Protein AF-A0ABD5DDH1-F1 (afdb_monomer_lite)

Organism: Acinetobacter baumannii (NCBI:txid470)

Foldseek 3Di:
DQDPVVQLVVQLVVQLVVCVVVVDDDPRSCVVSVVVSVVLQPVLQVLCQVVVCVVVVDNPDTDNHSCSVVVVVVVVVCVVPVVVPDDPLPDDDPPVCVLCNVVVSVVD

Radius of gyration: 19.09 Å; chains: 1; bounding box: 36×25×58 Å

InterPro domains:
  IPR004703 Phosphotransferase system, sugar-specific permease component [PF03611] (1-107)
  IPR051562 Ascorbate-specific PTS system EIIC component [PTHR33843] (1-108)

Sequence (108 aa):
IFLTGQALLWMATIGAVIGYKSGLTGVPLILTGGIFGGVMAVLMPALAQPVVRRIIGSDDVALGHFCTIGYLVQAAVAKVVGKGSRSTEDLELPDNFKFLQDTYLAMA

Structure (mmCIF, N/CA/C/O backbone):
data_AF-A0ABD5DDH1-F1
#
_entry.id   AF-A0ABD5DDH1-F1
#
loop_
_atom_site.group_PDB
_atom_site.id
_atom_site.type_symbol
_atom_site.label_atom_id
_atom_site.label_alt_id
_atom_site.label_comp_id
_atom_site.label_asym_id
_atom_site.label_entity_id
_atom_site.label_seq_id
_atom_site.pdbx_PDB_ins_code
_atom_site.Cartn_x
_atom_site.Cartn_y
_atom_site.Cartn_z
_atom_site.occupancy
_atom_site.B_iso_or_equiv
_atom_site.auth_seq_id
_atom_site.auth_comp_id
_atom_site.auth_asym_id
_atom_site.auth_atom_id
_atom_site.pdbx_PDB_model_num
ATOM 1 N N . ILE A 1 1 ? -7.652 8.728 -5.743 1.00 76.81 1 ILE A N 1
ATOM 2 C CA . ILE A 1 1 ? -6.341 9.120 -6.325 1.00 76.81 1 ILE A CA 1
ATOM 3 C C . ILE A 1 1 ? -5.270 8.796 -5.291 1.00 76.81 1 ILE A C 1
ATOM 5 O O . ILE A 1 1 ? -5.542 8.970 -4.110 1.00 76.81 1 ILE A O 1
ATOM 9 N N . PHE A 1 2 ? -4.110 8.281 -5.701 1.00 84.19 2 PHE A N 1
ATOM 10 C CA . PHE A 1 2 ? -3.037 7.898 -4.778 1.00 84.19 2 PHE A CA 1
ATOM 11 C C . PHE A 1 2 ? -2.075 9.071 -4.575 1.00 84.19 2 PHE A C 1
ATOM 13 O O . PHE A 1 2 ? -1.423 9.495 -5.525 1.00 84.19 2 PHE A O 1
ATOM 20 N N . LEU A 1 3 ? -2.008 9.607 -3.355 1.00 86.88 3 LEU A N 1
ATOM 21 C CA . LEU A 1 3 ? -1.247 10.829 -3.049 1.00 86.88 3 LEU A CA 1
ATOM 22 C C . LEU A 1 3 ? 0.026 10.571 -2.221 1.00 86.88 3 LEU A C 1
ATOM 24 O O . LEU A 1 3 ? 0.766 11.503 -1.917 1.00 86.88 3 LEU A O 1
ATOM 28 N N . THR A 1 4 ? 0.332 9.313 -1.891 1.00 88.81 4 THR A N 1
ATOM 29 C CA . THR A 1 4 ? 1.517 8.949 -1.098 1.00 88.81 4 THR A CA 1
ATOM 30 C C . THR A 1 4 ? 2.770 8.868 -1.983 1.00 88.81 4 THR A C 1
ATOM 32 O O . THR A 1 4 ? 3.145 7.799 -2.469 1.00 88.81 4 THR A O 1
ATOM 35 N N . GLY A 1 5 ? 3.433 10.009 -2.201 1.00 85.75 5 GLY A N 1
ATOM 36 C CA . GLY A 1 5 ? 4.577 10.132 -3.119 1.00 85.75 5 GLY A CA 1
ATOM 37 C C . GLY A 1 5 ? 5.770 9.223 -2.791 1.00 85.75 5 GLY A C 1
ATOM 38 O O . GLY A 1 5 ? 6.292 8.551 -3.678 1.00 85.75 5 GLY A O 1
ATOM 39 N N . GLN A 1 6 ? 6.168 9.128 -1.517 1.00 89.94 6 GLN A N 1
ATOM 40 C CA . GLN A 1 6 ? 7.268 8.248 -1.090 1.00 89.94 6 GLN A CA 1
ATOM 41 C C . GLN A 1 6 ? 6.996 6.779 -1.454 1.00 89.94 6 GLN A C 1
ATOM 43 O O . GLN A 1 6 ? 7.878 6.087 -1.960 1.00 89.94 6 GLN A O 1
ATOM 48 N N . ALA A 1 7 ? 5.766 6.305 -1.242 1.00 87.19 7 ALA A N 1
ATOM 49 C CA . ALA A 1 7 ? 5.391 4.932 -1.558 1.00 87.19 7 ALA A CA 1
ATOM 50 C C . ALA A 1 7 ? 5.427 4.668 -3.075 1.00 87.19 7 ALA A C 1
ATOM 52 O O . ALA A 1 7 ? 5.862 3.598 -3.500 1.00 87.19 7 ALA A O 1
ATOM 53 N N . LEU A 1 8 ? 5.029 5.646 -3.899 1.00 88.62 8 LEU A N 1
ATOM 54 C CA . LEU A 1 8 ? 5.141 5.551 -5.360 1.00 88.62 8 LEU A CA 1
ATOM 55 C C . LEU A 1 8 ? 6.602 5.463 -5.817 1.00 88.62 8 LEU A C 1
ATOM 57 O O . LEU A 1 8 ? 6.924 4.624 -6.656 1.00 88.62 8 LEU A O 1
ATOM 61 N N . LEU A 1 9 ? 7.494 6.271 -5.237 1.00 90.81 9 LEU A N 1
ATOM 62 C CA . LEU A 1 9 ? 8.929 6.219 -5.537 1.00 90.81 9 LEU A CA 1
ATOM 63 C C . LEU A 1 9 ? 9.551 4.880 -5.120 1.00 90.81 9 LEU A C 1
ATOM 65 O O . LEU A 1 9 ? 10.347 4.306 -5.867 1.00 90.81 9 LEU A O 1
ATOM 69 N N . TRP A 1 10 ? 9.153 4.347 -3.963 1.00 88.75 10 TRP A N 1
ATOM 70 C CA . TRP A 1 10 ? 9.583 3.027 -3.506 1.00 88.75 10 TRP A CA 1
ATOM 71 C C . TRP A 1 10 ? 9.169 1.924 -4.487 1.00 88.75 10 TRP A C 1
ATOM 73 O O . TRP A 1 10 ? 10.010 1.144 -4.938 1.00 88.75 10 TRP A O 1
ATOM 83 N N . MET A 1 11 ? 7.895 1.898 -4.888 1.00 89.31 11 MET A N 1
ATOM 84 C CA . MET A 1 11 ? 7.388 0.918 -5.853 1.00 89.31 11 MET A CA 1
ATOM 85 C C . MET A 1 11 ? 8.040 1.057 -7.229 1.00 89.31 11 MET A C 1
ATOM 87 O O . MET A 1 11 ? 8.361 0.046 -7.850 1.00 89.31 11 MET A O 1
ATOM 91 N N . ALA A 1 12 ? 8.289 2.287 -7.687 1.00 91.25 12 ALA A N 1
ATOM 92 C CA . ALA A 1 12 ? 9.012 2.539 -8.930 1.00 91.25 12 ALA A CA 1
ATOM 93 C C . ALA A 1 12 ? 10.447 1.991 -8.868 1.00 91.25 12 ALA A C 1
ATOM 95 O O . ALA A 1 12 ? 10.907 1.359 -9.816 1.00 91.25 12 ALA A O 1
ATOM 96 N N . THR A 1 13 ? 11.129 2.169 -7.733 1.00 92.56 13 THR A N 1
ATOM 97 C CA . THR A 1 13 ? 12.502 1.688 -7.525 1.00 92.56 13 THR A CA 1
ATOM 98 C C . THR A 1 13 ? 12.559 0.163 -7.531 1.00 92.56 13 THR A C 1
ATOM 100 O O . THR A 1 13 ? 13.333 -0.427 -8.283 1.00 92.56 13 THR A O 1
ATOM 103 N N . ILE A 1 14 ? 11.699 -0.489 -6.745 1.00 90.81 14 ILE A N 1
ATOM 104 C CA . ILE A 1 14 ? 11.610 -1.953 -6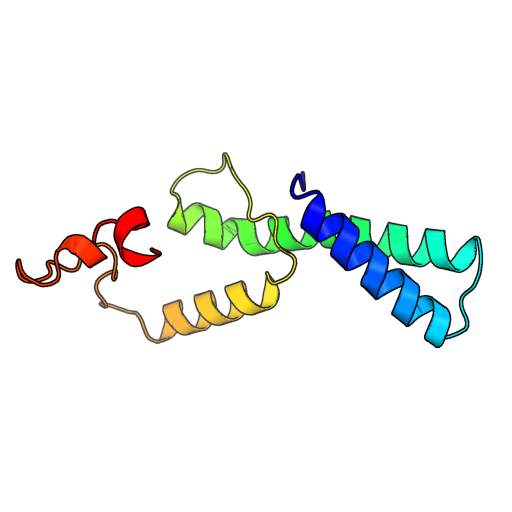.692 1.00 90.81 14 ILE A CA 1
ATOM 105 C C . ILE A 1 14 ? 11.239 -2.519 -8.070 1.00 90.81 14 ILE A C 1
ATOM 107 O O . ILE A 1 14 ? 11.879 -3.457 -8.544 1.00 90.81 14 ILE A O 1
ATOM 111 N N . GLY A 1 15 ? 10.252 -1.921 -8.744 1.00 90.44 15 GLY A N 1
ATOM 112 C CA . GLY A 1 15 ? 9.832 -2.324 -10.084 1.00 90.44 15 GLY A CA 1
ATOM 113 C C . GLY A 1 15 ? 10.953 -2.198 -11.117 1.00 90.44 15 GLY A C 1
ATOM 114 O O . GLY A 1 15 ? 11.148 -3.112 -11.917 1.00 90.44 15 GLY A O 1
ATOM 115 N N . ALA A 1 16 ? 11.737 -1.119 -11.063 1.00 92.38 16 ALA A N 1
ATOM 116 C CA . ALA A 1 16 ? 12.885 -0.920 -11.943 1.00 92.38 16 ALA A CA 1
ATOM 117 C C . ALA A 1 16 ? 13.994 -1.952 -11.690 1.00 92.38 16 ALA A C 1
ATOM 119 O O . ALA A 1 16 ? 14.516 -2.527 -12.642 1.00 92.38 16 ALA A O 1
ATOM 120 N N . VAL A 1 17 ? 14.327 -2.233 -10.426 1.00 93.69 17 VAL A N 1
ATOM 121 C CA . VAL A 1 17 ? 15.352 -3.228 -10.064 1.00 93.69 17 VAL A CA 1
ATOM 122 C C . VAL A 1 17 ? 14.944 -4.629 -10.519 1.00 93.69 17 VAL A C 1
ATOM 124 O O . VAL A 1 17 ? 15.749 -5.336 -11.128 1.00 93.69 17 VAL A O 1
ATOM 127 N N . ILE A 1 18 ? 13.695 -5.028 -10.261 1.00 92.81 18 ILE A N 1
ATOM 128 C CA . ILE A 1 18 ? 13.177 -6.342 -10.662 1.00 92.81 18 ILE A CA 1
ATOM 129 C C . ILE A 1 18 ? 13.101 -6.446 -12.185 1.00 92.81 18 ILE A C 1
ATOM 131 O O . ILE A 1 18 ? 13.574 -7.431 -12.747 1.00 92.81 18 ILE A O 1
ATOM 135 N N . GLY A 1 19 ? 12.557 -5.429 -12.857 1.00 92.69 19 GLY A N 1
ATOM 136 C CA . GLY A 1 19 ? 12.456 -5.407 -14.314 1.00 92.69 19 GLY A CA 1
ATOM 137 C C . GLY A 1 19 ? 13.826 -5.435 -14.997 1.00 92.69 19 GLY A C 1
ATOM 138 O O . GLY A 1 19 ? 14.026 -6.162 -15.965 1.00 92.69 19 GLY A O 1
ATOM 139 N N . TYR A 1 20 ? 14.813 -4.722 -14.450 1.00 93.56 20 TYR A N 1
ATOM 140 C CA . TYR A 1 20 ? 16.188 -4.787 -14.941 1.00 93.56 20 TYR A CA 1
ATOM 141 C C . TYR A 1 20 ? 16.784 -6.190 -14.783 1.00 93.56 20 TYR A C 1
ATOM 143 O O . TYR A 1 20 ? 17.378 -6.730 -15.715 1.00 93.56 20 TYR A O 1
ATOM 151 N N . LYS A 1 21 ? 16.575 -6.828 -13.623 1.00 93.69 21 LYS A N 1
ATOM 152 C CA . LYS A 1 21 ? 17.005 -8.212 -13.380 1.00 93.69 21 LYS A CA 1
ATOM 153 C C . LYS A 1 21 ? 16.286 -9.236 -14.261 1.00 93.69 21 LYS A C 1
ATOM 155 O O . LYS A 1 21 ? 16.884 -10.264 -14.560 1.00 93.69 21 LYS A O 1
ATOM 160 N N . SER A 1 22 ? 15.057 -8.965 -14.698 1.00 90.62 22 SER A N 1
ATOM 161 C CA . SER A 1 22 ? 14.330 -9.814 -15.648 1.00 90.62 22 SER A CA 1
ATOM 162 C C . SER A 1 22 ? 14.709 -9.569 -17.116 1.00 90.62 22 SER A C 1
ATOM 164 O O . SER A 1 22 ? 14.143 -10.208 -18.000 1.00 90.62 22 SER A O 1
ATOM 166 N N . GLY A 1 23 ? 15.679 -8.687 -17.387 1.00 91.69 23 GLY A N 1
ATOM 167 C CA . GLY A 1 23 ? 16.212 -8.418 -18.726 1.00 91.69 23 GLY A CA 1
ATOM 168 C C . GLY A 1 23 ? 15.558 -7.240 -19.454 1.00 91.69 23 GLY A C 1
ATOM 169 O O . GLY A 1 23 ? 15.930 -6.949 -20.590 1.00 91.69 23 GLY A O 1
ATOM 170 N N . LEU A 1 24 ? 14.613 -6.533 -18.823 1.00 91.94 24 LEU A N 1
ATOM 171 C CA . LEU A 1 24 ? 14.022 -5.317 -19.386 1.00 91.94 24 LEU A CA 1
ATOM 172 C C . LEU A 1 24 ? 14.968 -4.133 -19.175 1.00 91.94 24 LEU A C 1
ATOM 174 O O . LEU A 1 24 ? 15.399 -3.846 -18.063 1.00 91.94 24 LEU A O 1
ATOM 178 N N . THR A 1 25 ? 15.256 -3.388 -20.237 1.00 92.31 25 THR A N 1
ATOM 179 C CA . THR A 1 25 ? 16.096 -2.185 -20.167 1.00 92.31 25 THR A CA 1
ATOM 180 C C . THR A 1 25 ? 15.459 -1.034 -20.938 1.00 92.31 25 THR A C 1
ATOM 182 O O . THR A 1 25 ? 14.591 -1.248 -21.783 1.00 92.31 25 THR A O 1
ATOM 185 N N . GLY A 1 26 ? 15.861 0.202 -20.630 1.00 91.81 26 GLY A N 1
ATOM 186 C CA . GLY A 1 26 ? 15.432 1.396 -21.361 1.00 91.81 26 GLY A CA 1
ATOM 187 C C . GLY A 1 26 ? 13.918 1.639 -21.332 1.00 91.81 26 GLY A C 1
ATOM 188 O O . GLY A 1 26 ? 13.274 1.553 -20.288 1.00 91.81 26 GLY A O 1
ATOM 189 N N . VAL A 1 27 ? 13.348 1.974 -22.490 1.00 93.50 27 VAL A N 1
ATOM 190 C CA . VAL A 1 27 ? 11.937 2.376 -22.630 1.00 93.50 27 VAL A CA 1
AT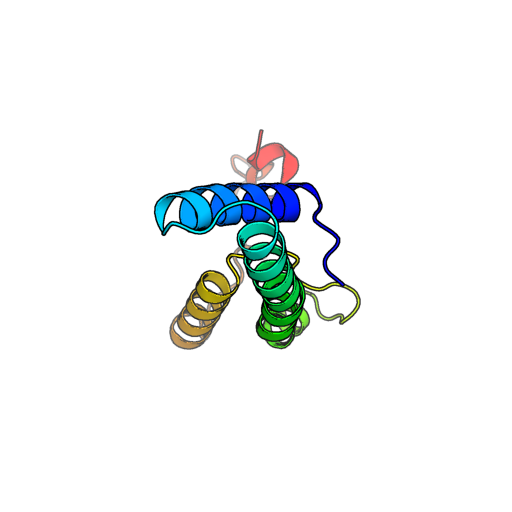OM 191 C C . VAL A 1 27 ? 10.944 1.265 -22.242 1.00 93.50 27 VAL A C 1
ATOM 193 O O . VAL A 1 27 ? 10.021 1.570 -21.484 1.00 93.50 27 VAL A O 1
ATOM 196 N N . PRO A 1 28 ? 11.113 -0.008 -22.663 1.00 91.75 28 PRO A N 1
ATOM 197 C CA . PRO A 1 28 ? 10.251 -1.103 -22.210 1.00 91.75 28 PRO A CA 1
ATOM 198 C C . PRO A 1 28 ? 10.149 -1.216 -20.686 1.00 91.75 28 PRO A C 1
ATOM 200 O O . PRO A 1 28 ? 9.052 -1.362 -20.157 1.00 91.75 28 PRO A O 1
ATOM 203 N N . LEU A 1 29 ? 11.269 -1.070 -19.968 1.00 93.12 29 LEU A N 1
ATOM 204 C CA . LEU A 1 29 ? 11.290 -1.118 -18.504 1.00 93.12 29 LEU A CA 1
ATOM 205 C C . LEU A 1 29 ? 10.421 -0.015 -17.884 1.00 93.12 29 LEU A C 1
ATOM 207 O O . LEU A 1 29 ? 9.611 -0.284 -16.996 1.00 93.12 29 LEU A O 1
ATOM 211 N N . ILE A 1 30 ? 10.580 1.219 -18.370 1.00 93.19 30 ILE A N 1
ATOM 212 C CA . ILE A 1 30 ? 9.853 2.390 -17.865 1.00 93.19 30 ILE A CA 1
ATOM 213 C C . ILE A 1 30 ? 8.350 2.228 -18.104 1.00 93.19 30 ILE A C 1
ATOM 215 O O . ILE A 1 30 ? 7.555 2.456 -17.194 1.00 93.19 30 ILE A O 1
ATOM 219 N N . LEU A 1 31 ? 7.955 1.806 -19.307 1.00 93.25 31 LEU A N 1
ATOM 220 C CA . LEU A 1 31 ? 6.547 1.648 -19.662 1.00 93.25 31 LEU A CA 1
ATOM 221 C C . LEU A 1 31 ? 5.887 0.520 -18.872 1.00 93.25 31 LEU A C 1
ATOM 223 O O . LEU A 1 31 ? 4.830 0.727 -18.279 1.00 93.25 31 LEU A O 1
ATOM 227 N N . THR A 1 32 ? 6.512 -0.657 -18.814 1.00 90.44 32 THR A N 1
ATOM 228 C CA . THR A 1 32 ? 5.948 -1.799 -18.086 1.00 90.44 32 THR A CA 1
ATOM 229 C C . THR A 1 32 ? 5.860 -1.510 -16.587 1.00 90.44 32 THR A C 1
ATOM 231 O O . THR A 1 32 ? 4.807 -1.736 -15.990 1.00 90.44 32 THR A O 1
ATOM 234 N N . GLY A 1 33 ? 6.915 -0.951 -15.983 1.00 89.94 33 GLY A N 1
ATOM 235 C CA . GLY A 1 33 ? 6.921 -0.585 -14.565 1.00 89.94 33 GLY A CA 1
ATOM 236 C C . GLY A 1 33 ? 5.930 0.534 -14.231 1.00 89.94 33 GLY A C 1
ATOM 237 O O . GLY A 1 33 ? 5.208 0.439 -13.240 1.00 89.94 33 GLY A O 1
ATOM 238 N N . GLY A 1 34 ? 5.842 1.561 -15.081 1.00 91.00 34 GLY A N 1
ATOM 239 C CA . GLY A 1 34 ? 4.934 2.693 -14.903 1.00 91.00 34 GLY A CA 1
ATOM 240 C C . GLY A 1 34 ? 3.460 2.308 -15.031 1.00 91.00 34 GLY A C 1
ATOM 241 O O . GLY A 1 34 ? 2.659 2.670 -14.170 1.00 91.00 34 GLY A O 1
ATOM 242 N N . ILE A 1 35 ? 3.100 1.527 -16.056 1.00 92.44 35 ILE A N 1
ATOM 243 C CA . ILE A 1 35 ? 1.722 1.048 -16.248 1.00 92.44 35 ILE A CA 1
ATOM 244 C C . ILE A 1 35 ? 1.321 0.138 -15.088 1.00 92.44 35 ILE A C 1
ATOM 246 O O . ILE A 1 35 ? 0.270 0.345 -14.483 1.00 92.44 35 ILE A O 1
ATOM 250 N N . PHE A 1 36 ? 2.166 -0.834 -14.736 1.00 90.00 36 PHE A N 1
ATOM 251 C CA . PHE A 1 36 ? 1.884 -1.741 -13.628 1.00 90.00 36 PHE A CA 1
ATOM 252 C C . PHE A 1 36 ? 1.734 -0.986 -12.300 1.00 90.00 36 PHE A C 1
ATOM 254 O O . PHE A 1 36 ? 0.742 -1.165 -11.592 1.00 90.00 36 PHE A O 1
ATOM 261 N N . GLY A 1 37 ? 2.673 -0.089 -11.986 1.00 89.25 37 GLY A N 1
ATOM 262 C CA . GLY A 1 37 ? 2.630 0.731 -10.777 1.00 89.25 37 GLY A CA 1
ATOM 263 C C . GLY A 1 37 ? 1.398 1.636 -10.717 1.00 89.25 37 GLY A C 1
ATOM 264 O O . GLY A 1 37 ? 0.743 1.706 -9.678 1.00 89.25 37 GLY A O 1
ATOM 265 N N . GLY A 1 38 ? 1.029 2.271 -11.834 1.00 89.31 38 GLY A N 1
ATOM 266 C CA . GLY A 1 38 ? -0.165 3.113 -11.933 1.00 89.31 38 GLY A CA 1
ATOM 267 C C . GLY A 1 38 ? -1.463 2.330 -11.734 1.00 89.31 38 GLY A C 1
ATOM 268 O O . GLY A 1 38 ? -2.329 2.752 -10.968 1.00 89.31 38 GLY A O 1
ATOM 269 N N . VAL A 1 39 ? -1.577 1.150 -12.352 1.00 91.38 39 VAL A N 1
ATOM 270 C CA . VAL A 1 39 ? -2.724 0.249 -12.162 1.00 91.38 39 VAL A CA 1
ATOM 271 C C . VAL A 1 39 ? -2.844 -0.172 -10.695 1.00 91.38 39 VAL A C 1
ATOM 273 O O . VAL A 1 39 ? -3.931 -0.098 -10.121 1.00 91.38 39 VAL A O 1
ATOM 276 N N . MET A 1 40 ? -1.735 -0.542 -10.050 1.00 88.81 40 MET A N 1
ATOM 277 C CA . MET A 1 40 ? -1.721 -0.897 -8.627 1.00 88.81 40 MET A CA 1
ATOM 278 C C . MET A 1 40 ? -2.088 0.283 -7.722 1.00 88.81 40 MET A C 1
ATOM 280 O O . MET A 1 40 ? -2.854 0.104 -6.778 1.00 88.81 40 MET A O 1
ATOM 284 N N . ALA A 1 41 ? -1.620 1.493 -8.029 1.00 88.75 41 ALA A N 1
ATOM 285 C CA . ALA A 1 41 ? -1.942 2.696 -7.264 1.00 88.75 41 ALA A CA 1
ATOM 286 C C . ALA A 1 41 ? -3.442 3.052 -7.297 1.00 88.75 41 ALA A C 1
ATOM 288 O O . ALA A 1 41 ? -3.934 3.715 -6.386 1.00 88.75 41 ALA A O 1
ATOM 289 N N . VAL A 1 42 ? -4.189 2.604 -8.311 1.00 90.31 42 VAL A N 1
ATOM 290 C CA . VAL A 1 42 ? -5.647 2.796 -8.395 1.00 90.31 42 VAL A CA 1
ATOM 291 C C . VAL A 1 42 ? -6.409 1.610 -7.807 1.00 90.31 42 VAL A C 1
ATOM 293 O O . VAL A 1 42 ? -7.325 1.803 -7.007 1.00 90.31 42 VAL A O 1
ATOM 296 N N . LEU A 1 43 ? -6.030 0.383 -8.176 1.00 89.06 43 LEU A N 1
ATOM 297 C CA . LEU A 1 43 ? -6.737 -0.825 -7.750 1.00 89.06 43 LEU A CA 1
ATOM 298 C C . LEU A 1 43 ? -6.604 -1.080 -6.248 1.00 89.06 43 LEU A C 1
ATOM 300 O O . LEU A 1 43 ? -7.581 -1.473 -5.616 1.00 89.06 43 LEU A O 1
ATOM 304 N N . MET A 1 44 ? -5.428 -0.844 -5.659 1.00 88.81 44 MET A N 1
ATOM 305 C CA . MET A 1 44 ? -5.197 -1.145 -4.244 1.00 88.81 44 MET A CA 1
ATOM 306 C C . MET A 1 44 ? -6.086 -0.303 -3.315 1.00 88.81 44 MET A C 1
ATOM 308 O O . MET A 1 44 ? -6.780 -0.897 -2.492 1.00 88.81 44 MET A O 1
ATOM 312 N N . PRO A 1 45 ? -6.181 1.034 -3.440 1.00 87.50 45 PRO A N 1
ATOM 313 C CA . PRO A 1 45 ? -7.134 1.800 -2.636 1.00 87.50 45 PRO A CA 1
ATOM 314 C C . PRO A 1 45 ? -8.587 1.398 -2.904 1.00 87.50 45 PRO A C 1
ATOM 316 O O . PRO A 1 45 ? -9.367 1.273 -1.965 1.00 87.50 45 PRO A O 1
ATOM 319 N N . ALA A 1 46 ? -8.949 1.138 -4.165 1.00 87.81 46 ALA A N 1
ATOM 320 C CA . ALA A 1 46 ? -10.315 0.767 -4.533 1.00 87.81 46 ALA A CA 1
ATOM 321 C C . ALA A 1 46 ? -10.765 -0.552 -3.879 1.00 87.81 46 ALA A C 1
ATOM 323 O O . ALA A 1 46 ? -11.897 -0.651 -3.409 1.00 87.81 46 ALA A O 1
ATOM 324 N N . LEU A 1 47 ? -9.873 -1.544 -3.796 1.00 88.75 47 LEU A N 1
ATOM 325 C CA . LEU A 1 47 ? -10.137 -2.819 -3.125 1.00 88.75 47 LEU A CA 1
ATOM 326 C C . LEU A 1 47 ? -10.284 -2.664 -1.604 1.00 88.75 47 LEU A C 1
ATOM 328 O O . LEU A 1 47 ? -11.121 -3.336 -1.003 1.00 88.75 47 LEU A O 1
ATOM 332 N N . ALA A 1 48 ? -9.497 -1.784 -0.977 1.00 89.00 48 ALA A N 1
ATOM 333 C CA . ALA A 1 48 ? -9.589 -1.504 0.458 1.00 89.00 48 ALA A CA 1
ATOM 334 C C . ALA A 1 48 ? -10.819 -0.661 0.829 1.00 89.00 48 ALA A C 1
ATOM 336 O O . ALA A 1 48 ? -11.316 -0.771 1.951 1.00 89.00 48 ALA A O 1
ATOM 337 N N . GLN A 1 49 ? -11.321 0.168 -0.091 1.00 89.12 49 GLN A N 1
ATOM 338 C CA . GLN A 1 49 ? -12.312 1.204 0.205 1.00 89.12 49 GLN A CA 1
ATOM 339 C C . GLN A 1 49 ? -13.575 0.708 0.932 1.00 89.12 49 GLN A C 1
ATOM 341 O O . GLN A 1 49 ? -13.990 1.360 1.890 1.00 89.12 49 GLN A O 1
ATOM 346 N N . PRO A 1 50 ? -14.181 -0.449 0.594 1.00 88.06 50 PRO A N 1
ATOM 347 C CA . PRO A 1 50 ? -15.350 -0.950 1.320 1.00 88.06 50 PRO A CA 1
ATOM 348 C C . PRO A 1 50 ? -15.077 -1.262 2.797 1.00 88.06 50 PRO A C 1
ATOM 350 O O . PRO A 1 50 ? -15.986 -1.178 3.620 1.00 88.06 50 PRO A O 1
ATOM 353 N N . VAL A 1 51 ? -13.842 -1.649 3.134 1.00 88.62 51 VAL A N 1
ATOM 354 C CA . VAL A 1 51 ? -13.414 -1.896 4.517 1.00 88.62 51 VAL A CA 1
ATOM 355 C C . VAL A 1 51 ? -13.088 -0.573 5.203 1.00 88.62 51 VAL A C 1
ATOM 357 O O . VAL A 1 51 ? -13.580 -0.330 6.298 1.00 88.62 51 VAL A O 1
ATOM 360 N N . VAL A 1 52 ? -12.342 0.310 4.534 1.00 89.38 52 VAL A N 1
ATOM 361 C CA . VAL A 1 52 ? -11.956 1.633 5.055 1.00 89.38 52 VAL A CA 1
ATOM 362 C C . VAL A 1 52 ? -13.185 2.474 5.414 1.00 89.38 52 VAL A C 1
ATOM 364 O O . VAL A 1 52 ? -13.255 3.001 6.520 1.00 89.38 52 VAL A O 1
ATOM 367 N N . ARG A 1 53 ? -14.207 2.503 4.548 1.00 91.19 53 ARG A N 1
ATOM 368 C CA . ARG A 1 53 ? -15.485 3.192 4.809 1.00 91.19 53 ARG A CA 1
ATOM 369 C C . ARG A 1 53 ? -16.186 2.708 6.077 1.00 91.19 53 ARG A C 1
ATOM 371 O O . ARG A 1 53 ? -16.832 3.496 6.754 1.00 91.19 53 ARG A O 1
ATOM 378 N N . ARG A 1 54 ? -16.082 1.414 6.404 1.00 85.62 54 ARG A N 1
ATOM 379 C CA . ARG A 1 54 ? -16.679 0.860 7.632 1.00 85.62 54 ARG A CA 1
ATOM 380 C C . ARG A 1 54 ? -15.913 1.250 8.891 1.00 85.62 54 ARG A C 1
ATOM 382 O O . ARG A 1 54 ? -16.524 1.275 9.948 1.00 85.62 54 ARG A O 1
ATOM 389 N N . ILE A 1 55 ? -14.611 1.501 8.774 1.00 85.88 55 ILE A N 1
ATOM 390 C CA . ILE A 1 55 ? -13.747 1.880 9.898 1.00 85.88 55 ILE A CA 1
ATOM 391 C C . ILE A 1 55 ? -13.886 3.378 10.177 1.00 85.88 55 ILE A C 1
ATOM 393 O O . ILE A 1 55 ? -14.137 3.770 11.306 1.00 85.88 55 ILE A O 1
ATOM 397 N N . ILE A 1 56 ? -13.756 4.209 9.140 1.00 87.62 56 ILE A N 1
ATOM 398 C CA . ILE A 1 56 ? -13.751 5.675 9.272 1.00 87.62 56 ILE A CA 1
ATOM 399 C C . ILE A 1 56 ? -15.179 6.236 9.380 1.00 87.62 56 ILE A C 1
ATOM 401 O O . ILE A 1 56 ? -15.390 7.307 9.937 1.00 87.62 56 ILE A O 1
ATOM 405 N N . GLY A 1 57 ? -16.175 5.536 8.828 1.00 87.19 57 GLY A N 1
ATOM 406 C CA . GLY A 1 57 ? -17.555 6.022 8.766 1.00 87.19 57 GLY A CA 1
ATOM 407 C C . GLY A 1 57 ? -17.794 7.110 7.710 1.00 87.19 57 GLY A C 1
ATOM 408 O O . GLY A 1 57 ? -18.919 7.590 7.591 1.00 87.19 57 GLY A O 1
ATOM 409 N N . SER A 1 58 ? -16.780 7.476 6.918 1.00 86.38 58 SER A N 1
ATOM 410 C CA . SER A 1 58 ? -16.895 8.401 5.785 1.00 86.38 58 SER A CA 1
ATOM 411 C C . SER A 1 58 ? -16.243 7.841 4.513 1.00 86.38 58 SER A C 1
ATOM 413 O O . SER A 1 58 ? -15.562 6.811 4.543 1.00 86.38 58 SER A O 1
ATOM 415 N N . ASP A 1 59 ? -16.492 8.493 3.373 1.00 87.00 59 ASP A N 1
ATOM 416 C CA . ASP A 1 59 ? -15.920 8.136 2.062 1.00 87.00 59 ASP A CA 1
ATOM 417 C C . ASP A 1 59 ? -14.903 9.172 1.553 1.00 87.00 59 ASP A C 1
ATOM 419 O O . ASP A 1 59 ? -14.545 9.190 0.378 1.00 87.00 59 ASP A O 1
ATOM 423 N N . ASP A 1 60 ? -14.428 10.050 2.436 1.00 85.75 60 ASP A N 1
ATOM 424 C CA . ASP A 1 60 ? -13.592 11.187 2.036 1.00 85.75 60 ASP A CA 1
ATOM 425 C C . ASP A 1 60 ? -12.145 10.772 1.738 1.00 85.75 60 ASP A C 1
ATOM 427 O O . ASP A 1 60 ? -11.439 11.428 0.970 1.00 85.75 60 ASP A O 1
ATOM 431 N N . VAL A 1 61 ? -11.688 9.670 2.346 1.00 86.62 61 VAL A N 1
ATOM 432 C CA . VAL A 1 61 ? -10.296 9.212 2.277 1.00 86.62 61 VAL A CA 1
ATOM 433 C C . VAL A 1 61 ? -10.231 7.730 1.921 1.00 86.62 61 VAL A C 1
ATOM 435 O O . VAL A 1 61 ? -11.044 6.915 2.357 1.00 86.62 61 VAL A O 1
ATOM 438 N N . ALA A 1 62 ? -9.229 7.383 1.113 1.00 86.31 62 ALA A N 1
ATOM 439 C CA . ALA A 1 62 ? -8.904 6.014 0.744 1.00 86.31 62 ALA A CA 1
ATOM 440 C C . ALA A 1 62 ? -7.503 5.635 1.227 1.00 86.31 62 ALA A C 1
ATOM 442 O O . ALA A 1 62 ? -6.611 6.481 1.323 1.00 86.31 62 ALA A O 1
ATOM 443 N N . LEU A 1 63 ? -7.287 4.345 1.491 1.00 86.81 63 LEU A N 1
ATOM 444 C CA . LEU A 1 63 ? -6.004 3.848 1.982 1.00 86.81 63 LEU A CA 1
ATOM 445 C C . LEU A 1 63 ? -4.948 3.837 0.866 1.00 86.81 63 LEU A C 1
ATOM 447 O O . LEU A 1 63 ? -4.910 2.942 0.021 1.00 86.81 63 LEU A O 1
ATOM 451 N N . GLY A 1 64 ? -4.072 4.839 0.882 1.00 82.75 64 GLY A N 1
ATOM 452 C CA . GLY A 1 64 ? -2.965 5.004 -0.060 1.00 82.75 64 GLY A CA 1
ATOM 453 C C . GLY A 1 64 ? -1.721 4.190 0.305 1.00 82.75 64 GLY A C 1
ATOM 454 O O . GLY A 1 64 ? -0.653 4.773 0.492 1.00 82.75 64 GLY A O 1
ATOM 455 N N . HIS A 1 65 ? -1.844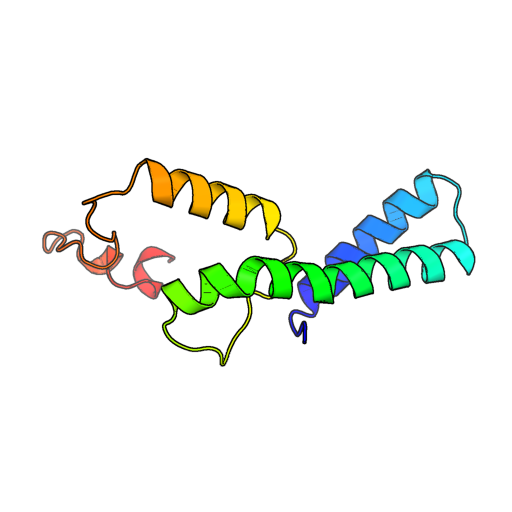 2.862 0.411 1.00 86.00 65 HIS A N 1
ATOM 456 C CA . HIS A 1 65 ? -0.725 1.953 0.693 1.00 86.00 65 HIS A CA 1
ATOM 457 C C . HIS A 1 65 ? -0.766 0.711 -0.210 1.00 86.00 65 HIS A C 1
ATOM 459 O O . HIS A 1 65 ? -1.833 0.211 -0.549 1.00 86.00 65 HIS A O 1
ATOM 465 N N . PHE A 1 66 ? 0.398 0.158 -0.562 1.00 81.94 66 PHE A N 1
ATOM 466 C CA . PHE A 1 66 ? 0.503 -1.020 -1.442 1.00 81.94 66 PHE A CA 1
ATOM 467 C C . PHE A 1 66 ? 0.298 -2.366 -0.724 1.00 81.94 66 PHE A C 1
ATOM 469 O O . PHE A 1 66 ? 0.275 -3.412 -1.364 1.00 81.94 66 PHE A O 1
ATOM 476 N N . CYS A 1 67 ? 0.096 -2.352 0.598 1.00 83.25 67 CYS A N 1
ATOM 477 C CA . CYS A 1 67 ? -0.080 -3.559 1.418 1.00 83.25 67 CYS A CA 1
ATOM 478 C C . CYS A 1 67 ? -1.558 -3.964 1.551 1.00 83.25 67 CYS A C 1
ATOM 480 O O . CYS A 1 67 ? -1.910 -4.729 2.448 1.00 83.25 67 CYS A O 1
ATOM 482 N N . THR A 1 68 ? -2.428 -3.473 0.659 1.00 84.56 68 THR A N 1
ATOM 483 C CA . THR A 1 68 ? -3.884 -3.664 0.733 1.00 84.56 68 THR A CA 1
ATOM 484 C C . THR A 1 68 ? -4.305 -5.116 0.884 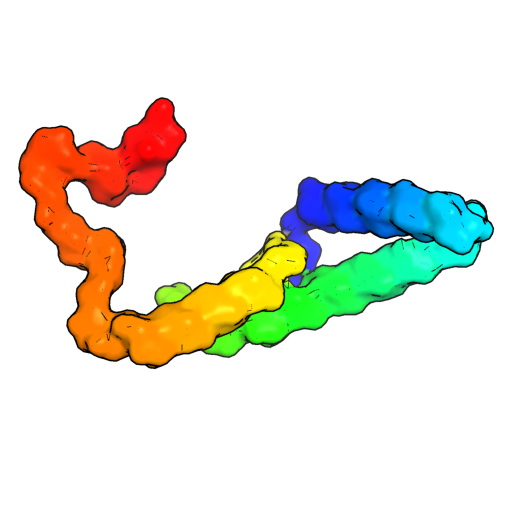1.00 84.56 68 THR A C 1
ATOM 486 O O . THR A 1 68 ? -5.191 -5.402 1.682 1.00 84.56 68 THR A O 1
ATOM 489 N N . ILE A 1 69 ? -3.673 -6.047 0.168 1.00 86.12 69 ILE A N 1
ATOM 490 C CA . ILE A 1 69 ? -4.031 -7.469 0.262 1.00 86.12 69 ILE A CA 1
ATOM 491 C C . ILE A 1 69 ? -3.871 -7.970 1.705 1.00 86.12 69 ILE A C 1
ATOM 493 O O . ILE A 1 69 ? -4.766 -8.632 2.224 1.00 86.12 69 ILE A O 1
ATOM 497 N N . GLY A 1 70 ? -2.779 -7.598 2.381 1.00 87.06 70 GLY A N 1
ATOM 498 C CA . GLY A 1 70 ? -2.553 -7.950 3.783 1.00 87.06 70 GLY A CA 1
ATOM 499 C C . GLY A 1 70 ? -3.623 -7.365 4.704 1.00 87.06 70 GLY A C 1
ATOM 500 O O . GLY A 1 70 ? -4.168 -8.083 5.538 1.00 87.06 70 GLY A O 1
ATOM 501 N N . TYR A 1 71 ? -3.997 -6.099 4.500 1.00 88.62 71 TYR A N 1
ATOM 502 C CA . TYR A 1 71 ? -5.069 -5.462 5.272 1.00 88.62 71 TYR A CA 1
ATOM 503 C C . TYR A 1 71 ? -6.429 -6.122 5.045 1.00 88.62 71 TYR A C 1
ATOM 505 O O . TYR A 1 71 ? -7.192 -6.301 5.990 1.00 88.62 71 TYR A O 1
ATOM 513 N N . LEU A 1 72 ? -6.733 -6.539 3.815 1.00 89.38 72 LEU A N 1
ATOM 514 C CA . LEU A 1 72 ? -7.971 -7.254 3.509 1.00 89.38 72 LEU A CA 1
ATOM 515 C C . LEU A 1 72 ? -8.008 -8.637 4.160 1.00 89.38 72 LEU A C 1
ATOM 517 O O . LEU A 1 72 ? -9.052 -9.033 4.676 1.00 89.38 72 LEU A O 1
ATOM 521 N N . VAL A 1 73 ? -6.879 -9.351 4.189 1.00 91.75 73 VAL A N 1
ATOM 522 C CA . VAL A 1 73 ? -6.762 -10.623 4.915 1.00 91.75 73 VAL A C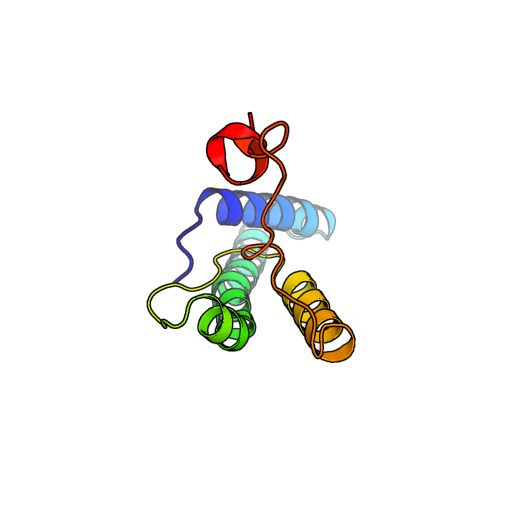A 1
ATOM 523 C C . VAL A 1 73 ? -6.971 -10.400 6.412 1.00 91.75 73 VAL A C 1
ATOM 525 O O . VAL A 1 73 ? -7.771 -11.107 7.018 1.00 91.75 73 VAL A O 1
ATOM 528 N N . GLN A 1 74 ? -6.330 -9.389 7.003 1.00 89.69 74 GLN A N 1
ATOM 529 C CA . GLN A 1 74 ? -6.525 -9.041 8.414 1.00 89.69 74 GLN A CA 1
ATOM 530 C C . GLN A 1 74 ? -7.983 -8.678 8.712 1.00 89.69 74 GLN A C 1
ATOM 532 O O . GLN A 1 74 ? -8.552 -9.188 9.671 1.00 89.69 74 GLN A O 1
ATOM 537 N N . ALA A 1 75 ? -8.624 -7.876 7.858 1.00 88.31 75 ALA A N 1
ATOM 538 C CA . ALA A 1 75 ? -10.034 -7.525 7.992 1.00 88.31 75 ALA A CA 1
ATOM 539 C C . ALA A 1 75 ? -10.953 -8.753 7.878 1.00 88.31 75 ALA A C 1
ATOM 541 O O . ALA A 1 75 ? -11.940 -8.864 8.606 1.00 88.31 75 ALA A O 1
ATOM 542 N N . ALA A 1 76 ? -10.631 -9.700 6.992 1.00 89.00 76 ALA A N 1
ATOM 543 C CA . ALA A 1 76 ? -11.367 -10.953 6.862 1.00 89.00 76 ALA A CA 1
ATOM 544 C C . ALA A 1 76 ? -11.215 -11.833 8.111 1.00 89.00 76 ALA A C 1
ATOM 546 O O . ALA A 1 76 ? -12.216 -12.326 8.629 1.00 89.00 76 ALA A O 1
ATOM 547 N N . VAL A 1 77 ? -9.992 -11.980 8.630 1.00 91.62 77 VAL A N 1
ATOM 548 C CA . VAL A 1 77 ? -9.725 -12.712 9.876 1.00 91.62 77 VAL A CA 1
ATOM 549 C C . VAL A 1 77 ? -10.460 -12.050 11.039 1.00 91.62 77 VAL A C 1
ATOM 551 O O . VAL A 1 77 ? -11.226 -12.726 11.721 1.00 91.62 77 VAL A O 1
ATOM 554 N N . ALA A 1 78 ? -10.329 -10.732 11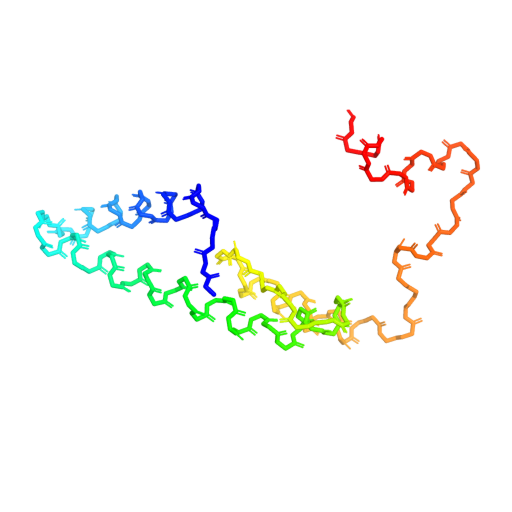.210 1.00 87.81 78 ALA A N 1
ATOM 555 C CA . ALA A 1 78 ? -11.012 -9.960 12.247 1.00 87.81 78 ALA A CA 1
ATOM 556 C C . ALA A 1 78 ? -12.540 -10.113 12.174 1.00 87.81 78 ALA A C 1
ATOM 558 O O . ALA A 1 78 ? -13.195 -10.259 13.201 1.00 87.81 78 ALA A O 1
ATOM 559 N N . LYS A 1 79 ? -13.123 -10.176 10.970 1.00 86.12 79 LYS A N 1
ATOM 560 C CA . LYS A 1 79 ? -14.561 -10.433 10.791 1.00 86.12 79 LYS A CA 1
ATOM 561 C C . LYS A 1 79 ? -14.992 -11.815 11.301 1.00 86.12 79 LYS A C 1
ATOM 563 O O . LYS A 1 79 ? -16.139 -11.978 11.720 1.00 86.12 79 LYS A O 1
ATOM 568 N N . VAL A 1 80 ? -14.111 -12.812 11.230 1.00 88.62 80 VAL A N 1
ATOM 569 C CA . VAL A 1 80 ? -14.387 -14.177 11.699 1.00 88.62 80 VAL A CA 1
ATOM 570 C C . VAL A 1 80 ? -14.157 -14.297 13.206 1.00 88.62 80 VAL A C 1
ATOM 572 O O . VAL A 1 80 ? -15.030 -14.813 13.899 1.00 88.62 80 VAL A O 1
ATOM 575 N N . VAL A 1 81 ? -13.024 -13.803 13.714 1.00 90.69 81 VAL A N 1
ATOM 576 C CA . VAL A 1 81 ? -12.606 -14.010 15.115 1.00 90.69 81 VAL A CA 1
ATOM 577 C C . VAL A 1 81 ? -13.088 -12.922 16.076 1.00 90.69 81 VAL A C 1
ATOM 579 O O . VAL A 1 81 ? -13.223 -13.175 17.265 1.00 90.69 81 VAL A O 1
ATOM 582 N N . GLY A 1 82 ? -13.370 -11.717 15.581 1.00 81.12 82 GLY A N 1
ATOM 583 C CA . GLY A 1 82 ? -13.680 -10.537 16.395 1.00 81.12 82 GLY A CA 1
ATOM 584 C C . GLY A 1 82 ? -15.160 -10.345 16.725 1.00 81.12 82 GLY A C 1
ATOM 585 O O . GLY A 1 82 ? -15.531 -9.297 17.250 1.00 81.12 82 GLY A O 1
ATOM 586 N N . LYS A 1 83 ? -16.040 -11.308 16.413 1.00 77.69 83 LYS A N 1
ATOM 587 C CA . LYS A 1 83 ? -17.476 -11.190 16.724 1.00 77.69 83 LYS A CA 1
ATOM 588 C C . LYS A 1 83 ? -17.687 -11.046 18.237 1.00 77.69 83 LYS A C 1
ATOM 590 O O . LYS A 1 83 ? -17.411 -11.974 18.986 1.00 77.69 83 LYS A O 1
ATOM 595 N N . GLY A 1 84 ? -18.213 -9.894 18.661 1.00 70.75 84 GLY A N 1
ATOM 596 C CA . GLY A 1 84 ? -18.452 -9.572 20.075 1.00 70.75 84 GLY A CA 1
ATOM 597 C C . GLY A 1 84 ? -17.220 -9.064 20.833 1.00 70.75 84 GLY A C 1
ATOM 598 O O . GLY A 1 84 ? -17.310 -8.845 22.038 1.00 70.75 84 GLY A O 1
ATOM 599 N N . SER A 1 85 ? -16.088 -8.863 20.150 1.00 78.81 85 SER A N 1
ATOM 600 C CA . SER A 1 85 ? -14.900 -8.237 20.736 1.00 78.81 85 SER A CA 1
ATOM 601 C C . SER A 1 85 ? -15.101 -6.731 20.883 1.00 78.81 85 SER A C 1
ATOM 603 O O . SER A 1 85 ? -15.674 -6.091 20.000 1.00 78.81 85 SER A O 1
ATOM 605 N N . ARG A 1 86 ? -14.585 -6.154 21.973 1.00 78.62 86 ARG A N 1
ATOM 606 C CA . ARG A 1 86 ? -14.442 -4.695 22.104 1.00 78.62 86 ARG A CA 1
ATOM 607 C C . ARG A 1 86 ? -13.332 -4.193 21.181 1.00 78.62 86 ARG A C 1
ATOM 609 O O . ARG A 1 86 ? -12.384 -4.942 20.919 1.00 78.62 86 ARG A O 1
ATOM 616 N N . SER A 1 87 ? -13.460 -2.954 20.698 1.00 81.88 87 SER A N 1
ATOM 617 C CA . SER A 1 87 ? -12.345 -2.279 20.031 1.00 81.88 87 SER A CA 1
ATOM 618 C C . SER A 1 87 ? -11.233 -2.056 21.048 1.00 81.88 87 SER A C 1
ATOM 620 O O . SER A 1 87 ? -11.496 -1.797 22.224 1.00 81.88 87 SER A O 1
ATOM 622 N N . THR A 1 88 ? -9.984 -2.135 20.600 1.00 82.69 88 THR A N 1
ATOM 623 C CA . THR A 1 88 ? -8.851 -1.719 21.430 1.00 82.69 88 THR A CA 1
ATOM 624 C C . THR A 1 88 ? -8.869 -0.217 21.704 1.00 82.69 88 THR A C 1
ATOM 626 O O . THR A 1 88 ? -8.284 0.220 22.686 1.00 82.69 88 THR A O 1
ATOM 629 N N . GLU A 1 89 ? -9.568 0.559 20.874 1.00 78.81 89 GLU A N 1
ATOM 630 C CA . GLU A 1 89 ? -9.763 2.002 21.059 1.00 78.81 89 GLU A CA 1
ATOM 631 C C . GLU A 1 89 ? -10.682 2.323 22.253 1.00 78.81 89 GLU A C 1
ATOM 633 O O . GLU A 1 89 ? -10.579 3.404 22.821 1.00 78.81 89 GLU A O 1
ATOM 638 N N . ASP A 1 90 ? -11.517 1.370 22.690 1.00 81.12 90 ASP A N 1
ATOM 639 C CA . ASP A 1 90 ? -12.446 1.528 23.821 1.00 81.12 90 ASP A CA 1
ATOM 640 C C . ASP A 1 90 ? -11.883 0.969 25.148 1.00 81.12 90 ASP A C 1
ATOM 642 O O . ASP A 1 90 ? -12.613 0.801 26.130 1.00 81.12 90 ASP A O 1
ATOM 646 N N . LEU A 1 91 ? -10.601 0.587 25.189 1.00 82.38 91 LEU A N 1
ATOM 647 C CA . LEU A 1 91 ? -9.976 0.024 26.389 1.00 82.38 91 LEU A CA 1
ATOM 648 C C . LEU A 1 91 ? -9.659 1.123 27.409 1.00 82.38 91 LEU A C 1
ATOM 650 O O . LEU A 1 91 ? -8.762 1.937 27.200 1.00 82.38 91 LEU A O 1
ATOM 654 N N . GLU A 1 92 ? -10.325 1.093 28.564 1.00 81.62 92 GLU A N 1
ATOM 655 C CA . GLU A 1 92 ? -9.960 1.911 29.725 1.00 81.62 92 GLU A CA 1
ATOM 656 C C . GLU A 1 92 ? -8.746 1.305 30.449 1.00 81.62 92 GLU A C 1
ATOM 658 O O . GLU A 1 92 ? -8.839 0.258 31.094 1.00 81.62 92 GLU A O 1
ATOM 663 N N . LEU A 1 93 ? -7.587 1.955 30.316 1.00 83.56 93 LEU A N 1
ATOM 664 C CA . LEU A 1 93 ? -6.342 1.543 30.958 1.00 83.56 93 LEU A CA 1
ATOM 665 C C . LEU A 1 93 ? -6.210 2.183 32.353 1.00 83.56 93 LEU A C 1
ATOM 667 O O . LEU A 1 93 ? -6.634 3.324 32.548 1.00 83.56 93 LEU A O 1
ATOM 671 N N . PRO A 1 94 ? -5.601 1.484 33.330 1.00 85.62 94 PRO A N 1
ATOM 672 C CA . PRO A 1 94 ? -5.335 2.053 34.649 1.00 85.62 94 PRO A CA 1
ATOM 673 C C . PRO A 1 94 ? -4.372 3.246 34.559 1.00 85.62 94 PRO A C 1
ATOM 675 O O . PRO A 1 94 ? -3.574 3.323 33.627 1.00 85.62 94 PRO A O 1
ATOM 678 N N . ASP A 1 95 ? -4.401 4.153 35.542 1.00 81.19 95 ASP A N 1
ATOM 679 C CA . ASP A 1 95 ? -3.730 5.466 35.468 1.00 81.19 95 ASP A CA 1
ATOM 680 C C . ASP A 1 95 ? -2.232 5.402 35.108 1.00 81.19 95 ASP A C 1
ATOM 682 O O . ASP A 1 95 ? -1.741 6.248 34.364 1.00 81.19 95 ASP A O 1
ATOM 686 N N . ASN A 1 96 ? -1.522 4.351 35.533 1.00 85.19 96 ASN A N 1
ATOM 687 C CA . ASN A 1 96 ? -0.106 4.132 35.200 1.00 85.19 96 ASN A CA 1
ATOM 688 C C . ASN A 1 96 ? 0.152 3.838 33.706 1.00 85.19 96 ASN A C 1
ATOM 690 O O . ASN A 1 96 ? 1.269 4.015 33.231 1.00 85.19 96 ASN A O 1
ATOM 694 N N . PHE A 1 97 ? -0.859 3.372 32.968 1.00 84.12 97 PHE A N 1
ATOM 695 C CA . PHE A 1 97 ? -0.796 3.024 31.543 1.00 84.12 97 PHE A CA 1
ATOM 696 C C . PHE A 1 97 ? -1.621 3.965 30.664 1.00 84.12 97 PHE A C 1
ATOM 698 O O . PHE A 1 97 ? -1.704 3.769 29.455 1.00 84.12 97 PHE A O 1
ATOM 705 N N . LYS A 1 98 ? -2.214 5.011 31.245 1.00 81.31 98 LYS A N 1
ATOM 706 C CA . LYS A 1 98 ? -3.079 5.959 30.534 1.00 81.31 98 LYS A CA 1
ATOM 707 C C . LYS A 1 98 ? -2.350 6.716 29.422 1.00 81.31 98 LYS A C 1
ATOM 709 O O . LYS A 1 98 ? -2.972 7.105 28.444 1.00 81.31 98 LYS A O 1
ATOM 714 N N . PHE A 1 99 ? -1.024 6.847 29.524 1.00 83.12 99 PHE A N 1
ATOM 715 C CA . PHE A 1 99 ? -0.191 7.407 28.457 1.00 83.12 99 PHE A CA 1
ATOM 716 C C . PHE A 1 99 ? -0.255 6.592 27.152 1.00 83.12 99 PHE A C 1
ATOM 718 O O . PHE A 1 99 ? -0.079 7.164 26.087 1.00 83.12 99 PHE A O 1
ATOM 725 N N . LEU A 1 100 ? -0.559 5.286 27.213 1.00 83.00 100 LEU A N 1
ATOM 726 C CA . LEU A 1 100 ? -0.727 4.439 26.025 1.00 83.00 100 LEU A CA 1
ATOM 727 C C . LEU A 1 100 ? -2.026 4.729 25.260 1.00 83.00 100 LEU A C 1
ATOM 729 O O . LEU A 1 100 ? -2.151 4.327 24.107 1.00 83.00 100 LEU A O 1
ATOM 733 N N . GLN A 1 101 ? -2.997 5.399 25.891 1.00 79.94 101 GLN A N 1
ATOM 734 C CA . GLN A 1 101 ? -4.215 5.858 25.213 1.00 79.94 101 GLN A CA 1
ATOM 735 C C . GLN A 1 101 ? -3.971 7.125 24.387 1.00 79.94 101 GLN A C 1
ATOM 737 O O . GLN A 1 101 ? -4.772 7.450 23.515 1.00 79.94 101 GLN A O 1
ATOM 742 N N . ASP A 1 102 ? -2.877 7.841 24.648 1.00 81.38 102 ASP A N 1
ATOM 743 C CA . ASP A 1 102 ? -2.433 8.938 23.803 1.00 81.38 102 ASP A CA 1
ATOM 744 C C . ASP A 1 102 ? -1.487 8.376 22.737 1.00 81.38 102 ASP A C 1
ATOM 746 O O . ASP A 1 102 ? -0.346 8.011 23.018 1.00 81.38 102 ASP A O 1
ATOM 750 N N . THR A 1 103 ? -1.965 8.301 21.495 1.00 76.88 103 THR A N 1
ATOM 751 C CA . THR A 1 103 ? -1.213 7.747 20.361 1.00 76.88 103 THR A CA 1
ATOM 752 C C . THR A 1 103 ? 0.157 8.404 20.177 1.00 76.88 103 THR A C 1
ATOM 754 O O . THR A 1 103 ? 1.099 7.732 19.761 1.00 76.88 103 THR A O 1
ATOM 757 N N . TYR A 1 104 ? 0.303 9.698 20.482 1.00 76.06 104 TYR A N 1
ATOM 758 C CA . TYR A 1 104 ? 1.578 10.400 20.324 1.00 76.06 104 TYR A CA 1
ATOM 759 C C . TYR A 1 104 ? 2.575 10.028 21.420 1.00 76.06 104 TYR A C 1
ATOM 761 O O . TYR A 1 104 ? 3.755 9.848 21.132 1.00 76.06 104 TYR A O 1
ATOM 769 N N . LEU A 1 105 ? 2.098 9.878 22.656 1.00 75.62 105 LEU A N 1
ATOM 770 C CA . LEU A 1 105 ? 2.899 9.447 23.806 1.00 75.62 105 LEU A CA 1
ATOM 771 C C . LEU A 1 105 ? 3.224 7.951 23.767 1.00 75.62 105 LEU A C 1
ATOM 773 O O . LEU A 1 105 ? 4.289 7.551 24.215 1.00 75.62 105 LEU A O 1
ATOM 777 N N . ALA A 1 106 ? 2.332 7.129 23.218 1.00 72.25 106 ALA A N 1
ATOM 778 C CA . ALA A 1 106 ? 2.529 5.689 23.078 1.00 72.25 106 ALA A CA 1
ATOM 779 C C . ALA A 1 106 ? 3.597 5.322 22.032 1.00 72.25 106 ALA A C 1
ATOM 781 O O . ALA A 1 106 ? 4.205 4.257 22.117 1.00 72.25 106 ALA A O 1
ATOM 782 N N . MET A 1 107 ? 3.778 6.173 21.018 1.00 65.00 107 MET A N 1
ATOM 783 C CA . MET A 1 107 ? 4.726 5.967 19.915 1.00 65.00 107 MET A CA 1
ATOM 784 C C . MET A 1 107 ? 6.114 6.578 20.174 1.00 65.00 107 MET A C 1
ATOM 786 O O . MET A 1 107 ? 7.029 6.312 19.391 1.00 65.00 107 MET A O 1
ATOM 790 N N . ALA A 1 108 ? 6.248 7.421 21.206 1.00 58.62 108 ALA A N 1
ATOM 791 C CA . ALA A 1 108 ? 7.490 8.082 21.615 1.00 58.62 108 ALA A CA 1
ATOM 792 C C . ALA A 1 108 ? 8.343 7.183 22.521 1.00 58.62 108 ALA A C 1
ATOM 794 O O . ALA A 1 108 ? 9.583 7.202 22.341 1.00 58.62 108 ALA A O 1
#

pLDDT: mean 86.48, std 5.95, range [58.62, 93.69]

Secondary structure (DSSP, 8-state):
----HHHHHHHHHHHHHHHHHTT--HHHHHHHHHHHHHHHHHHHHHHHHHHHHHHHSSSS-----TTHHHHHHHHHHHHHH-TTPPPGGG----GGGGGGGSHHHH--